Protein AF-G4ZUW9-F1 (afdb_monomer_lite)

Structure (mmCIF, N/CA/C/O backbone):
data_AF-G4ZUW9-F1
#
_entry.id   AF-G4ZUW9-F1
#
loop_
_atom_site.group_PDB
_atom_site.id
_atom_site.type_symbol
_atom_site.label_atom_id
_atom_site.label_alt_id
_atom_site.label_comp_id
_atom_site.label_asym_id
_atom_site.label_entity_id
_atom_site.label_seq_id
_atom_site.pdbx_PDB_ins_code
_atom_site.Cartn_x
_atom_site.Cartn_y
_atom_site.Cartn_z
_atom_site.occupancy
_atom_site.B_iso_or_equiv
_atom_site.auth_seq_id
_atom_site.auth_comp_id
_atom_site.auth_asym_id
_atom_site.auth_atom_id
_atom_site.pdbx_PDB_model_num
ATOM 1 N N . MET A 1 1 ? 32.788 20.253 -26.895 1.00 39.38 1 MET A N 1
ATOM 2 C CA . MET A 1 1 ? 33.988 20.399 -26.046 1.00 39.38 1 MET A CA 1
ATOM 3 C C . MET A 1 1 ? 33.679 19.757 -24.709 1.00 39.38 1 MET A C 1
ATOM 5 O O . MET A 1 1 ? 32.793 20.224 -24.010 1.00 39.38 1 MET A O 1
ATOM 9 N N . CYS A 1 2 ? 34.316 18.620 -24.445 1.00 47.53 2 CYS A N 1
ATOM 10 C CA . CYS A 1 2 ? 34.124 17.813 -23.245 1.00 47.53 2 CYS A CA 1
ATOM 11 C C . CYS A 1 2 ? 34.979 18.380 -22.109 1.00 47.53 2 CYS A C 1
ATOM 13 O O . CYS A 1 2 ? 36.167 18.609 -22.316 1.00 47.53 2 CYS A O 1
ATOM 15 N N . MET A 1 3 ? 34.394 18.573 -20.928 1.00 46.44 3 MET A N 1
ATOM 16 C CA . MET A 1 3 ? 35.130 18.875 -19.697 1.00 46.44 3 MET A CA 1
ATOM 17 C C . MET A 1 3 ? 34.604 17.976 -18.570 1.00 46.44 3 MET A C 1
ATOM 19 O O . MET A 1 3 ? 33.670 18.308 -17.852 1.00 46.44 3 MET A O 1
ATOM 23 N N . SER A 1 4 ? 35.198 16.784 -18.544 1.00 50.28 4 SER A N 1
ATOM 24 C CA . SER A 1 4 ? 35.711 16.042 -17.386 1.00 50.28 4 SER A CA 1
ATOM 25 C C . SER A 1 4 ? 34.846 15.882 -16.129 1.00 50.28 4 SER A C 1
ATOM 27 O O . SER A 1 4 ? 34.810 16.736 -15.249 1.00 50.28 4 SER A O 1
ATOM 29 N N . PHE A 1 5 ? 34.292 14.676 -15.991 1.00 48.78 5 PHE A N 1
ATOM 30 C CA . PHE A 1 5 ? 33.896 14.068 -14.722 1.00 48.78 5 PHE A CA 1
ATOM 31 C C . PHE A 1 5 ? 35.151 13.616 -13.957 1.00 48.78 5 PHE A C 1
ATOM 33 O O . PHE A 1 5 ? 35.942 12.838 -14.488 1.00 48.78 5 PHE A O 1
ATOM 40 N N . ALA A 1 6 ? 35.325 14.061 -12.712 1.00 62.06 6 ALA A N 1
ATOM 41 C CA . ALA A 1 6 ? 36.330 13.524 -11.796 1.00 62.06 6 ALA A CA 1
ATOM 42 C C . ALA A 1 6 ? 35.626 12.689 -10.715 1.00 62.06 6 ALA A C 1
ATOM 44 O O . ALA A 1 6 ? 34.993 13.218 -9.805 1.00 62.06 6 ALA A O 1
ATOM 45 N N . LEU A 1 7 ? 35.710 11.370 -10.868 1.00 52.56 7 LEU A N 1
ATOM 46 C CA . LEU A 1 7 ? 35.238 10.354 -9.931 1.00 52.56 7 LEU A CA 1
ATOM 47 C C . LEU A 1 7 ? 36.323 10.151 -8.858 1.00 52.56 7 LEU A C 1
ATOM 49 O O . LEU A 1 7 ? 37.419 9.701 -9.181 1.00 52.56 7 LEU A O 1
ATOM 53 N N . LEU A 1 8 ? 36.037 10.483 -7.596 1.00 49.25 8 LEU A N 1
ATOM 54 C CA . LEU A 1 8 ? 36.900 10.164 -6.454 1.00 49.25 8 LEU A CA 1
ATOM 55 C C . LEU A 1 8 ? 36.263 9.005 -5.675 1.00 49.25 8 LEU A C 1
ATOM 57 O O . LEU A 1 8 ? 35.249 9.188 -5.005 1.00 49.25 8 LEU A O 1
ATOM 61 N N . VAL A 1 9 ? 36.842 7.810 -5.785 1.00 53.28 9 VAL A N 1
ATOM 62 C CA . VAL A 1 9 ? 36.437 6.619 -5.023 1.00 53.28 9 VAL A CA 1
ATOM 63 C C . VAL A 1 9 ? 37.357 6.472 -3.813 1.00 53.28 9 VAL A C 1
ATOM 65 O O . VAL A 1 9 ? 38.579 6.460 -3.952 1.00 53.28 9 VAL A O 1
ATOM 68 N N . ALA A 1 10 ? 36.757 6.378 -2.626 1.00 48.88 10 ALA A N 1
ATOM 69 C CA . ALA A 1 10 ? 37.426 6.164 -1.348 1.00 48.88 10 ALA A CA 1
ATOM 70 C C . ALA A 1 10 ? 37.519 4.667 -1.008 1.00 48.88 10 ALA A C 1
ATOM 72 O O . ALA A 1 10 ? 36.585 3.914 -1.277 1.00 48.88 10 ALA A O 1
ATOM 73 N N . ALA A 1 11 ? 38.595 4.252 -0.338 1.00 49.38 11 ALA A N 1
ATOM 74 C CA . ALA A 1 11 ? 38.643 2.973 0.367 1.00 49.38 11 ALA A CA 1
ATOM 75 C C . ALA A 1 11 ? 39.456 3.122 1.661 1.00 49.38 11 ALA A C 1
ATOM 77 O O . ALA A 1 11 ? 40.680 3.220 1.636 1.00 49.38 11 ALA A O 1
ATOM 78 N N . ALA A 1 12 ? 38.756 3.149 2.794 1.00 52.34 12 ALA A N 1
ATOM 79 C CA . ALA A 1 12 ? 39.328 2.988 4.123 1.00 52.34 12 ALA A CA 1
ATOM 80 C C . ALA A 1 12 ? 38.678 1.754 4.753 1.00 52.34 12 ALA A C 1
ATOM 82 O O . ALA A 1 12 ? 37.478 1.752 5.017 1.00 52.34 12 ALA A O 1
ATOM 83 N N . THR A 1 13 ? 39.455 0.698 4.977 1.00 59.34 13 THR A N 1
ATOM 84 C CA . THR A 1 13 ? 39.013 -0.490 5.718 1.00 59.34 13 THR A CA 1
ATOM 85 C C . THR A 1 13 ? 39.842 -0.615 6.986 1.00 59.34 13 THR A C 1
ATOM 87 O O . THR A 1 13 ? 41.047 -0.852 6.934 1.00 59.34 13 THR A O 1
ATOM 90 N N . ILE A 1 14 ? 39.175 -0.419 8.122 1.00 62.81 14 ILE A N 1
ATOM 91 C CA . ILE A 1 14 ? 39.707 -0.595 9.473 1.00 62.81 14 ILE A CA 1
ATOM 92 C C . ILE A 1 14 ? 39.550 -2.075 9.857 1.00 62.81 14 ILE A C 1
ATOM 94 O O . ILE A 1 14 ? 38.479 -2.654 9.684 1.00 62.81 14 ILE A O 1
ATOM 98 N N . LEU A 1 15 ? 40.627 -2.677 10.366 1.00 49.47 15 LEU A N 1
ATOM 99 C CA . LEU A 1 15 ? 40.660 -4.019 10.956 1.00 49.47 15 LEU A CA 1
ATOM 100 C C . LEU A 1 15 ? 39.857 -4.049 12.263 1.00 49.47 15 LEU A C 1
ATOM 102 O O . LEU A 1 15 ? 40.126 -3.245 13.156 1.00 49.47 15 LEU A O 1
ATOM 106 N N . LEU A 1 16 ? 38.954 -5.021 12.418 1.00 46.44 16 LEU A N 1
ATOM 107 C CA . LEU A 1 16 ? 38.382 -5.364 13.719 1.00 46.44 16 LEU A CA 1
ATOM 108 C C . LEU A 1 16 ? 38.524 -6.864 13.985 1.00 46.44 16 LEU A C 1
ATOM 110 O O . LEU A 1 16 ? 37.982 -7.708 13.274 1.00 46.44 16 LEU A O 1
ATOM 114 N N . THR A 1 17 ? 39.307 -7.167 15.014 1.00 51.28 17 THR A N 1
ATOM 115 C CA . THR A 1 17 ? 39.536 -8.492 15.577 1.00 51.28 17 THR A CA 1
ATOM 116 C C . THR A 1 17 ? 38.333 -8.902 16.423 1.00 51.28 17 THR A C 1
ATOM 118 O O . THR A 1 17 ? 37.849 -8.129 17.247 1.00 51.28 17 THR A O 1
ATOM 121 N N . THR A 1 18 ? 37.858 -10.137 16.263 1.00 51.25 18 THR A N 1
ATOM 122 C CA . THR A 1 18 ? 36.950 -10.762 17.231 1.00 51.25 18 THR A CA 1
ATOM 123 C C . THR A 1 18 ? 37.490 -12.139 17.596 1.00 51.25 18 THR A C 1
ATOM 125 O O . THR A 1 18 ? 37.392 -13.100 16.844 1.00 51.25 18 THR A O 1
ATOM 128 N N . ASN A 1 19 ? 38.101 -12.215 18.778 1.00 55.62 19 ASN A N 1
ATOM 129 C CA . ASN A 1 19 ? 38.263 -13.462 19.511 1.00 55.62 19 ASN A CA 1
ATOM 130 C C . ASN A 1 19 ? 37.086 -13.543 20.483 1.00 55.62 19 ASN A C 1
ATOM 132 O O . ASN A 1 19 ? 37.071 -12.735 21.408 1.00 55.62 19 ASN A O 1
ATOM 136 N N . HIS A 1 20 ? 36.155 -14.493 20.336 1.00 40.53 20 HIS A N 1
ATOM 137 C CA . HIS A 1 20 ? 35.520 -15.119 21.502 1.00 40.53 20 HIS A CA 1
ATOM 138 C C . HIS A 1 20 ? 34.656 -16.347 21.166 1.00 40.53 20 HIS A C 1
ATOM 140 O O . HIS A 1 20 ? 33.949 -16.365 20.166 1.00 40.53 20 HIS A O 1
ATOM 146 N N . ALA A 1 21 ? 34.650 -17.271 22.131 1.00 42.97 21 ALA A N 1
ATOM 147 C CA . ALA A 1 21 ? 33.598 -18.2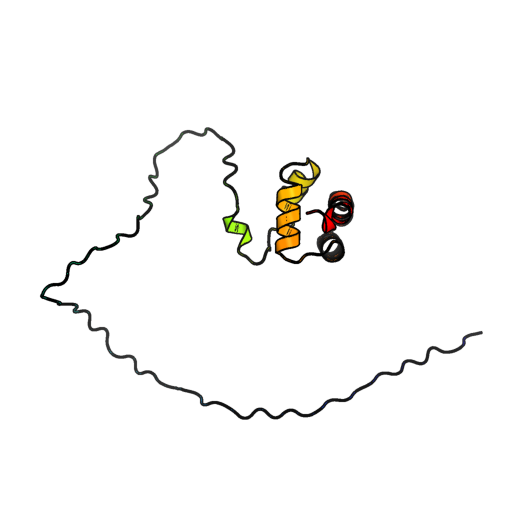27 22.473 1.00 42.97 21 ALA A CA 1
ATOM 148 C C . ALA A 1 21 ? 33.602 -19.618 21.799 1.00 42.97 21 ALA A C 1
ATOM 150 O O . ALA A 1 21 ? 32.899 -19.898 20.836 1.00 42.97 21 ALA A O 1
ATOM 151 N N . THR A 1 22 ? 34.396 -20.501 22.414 1.00 44.22 22 THR A N 1
ATOM 152 C CA . THR A 1 22 ? 33.968 -21.798 22.974 1.00 44.22 22 THR A CA 1
ATOM 153 C C . THR A 1 22 ? 32.918 -22.592 22.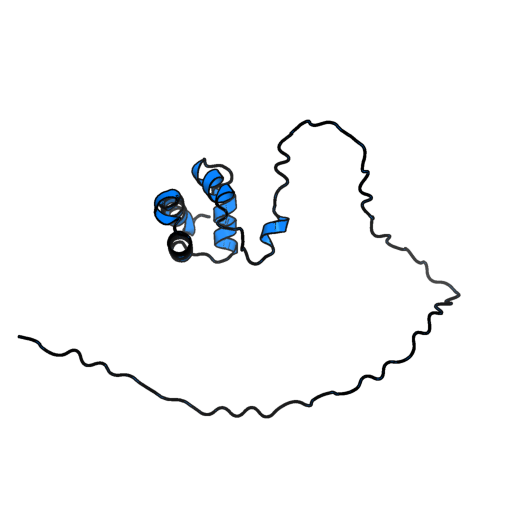187 1.00 44.22 22 THR A C 1
ATOM 155 O O . THR A 1 22 ? 31.714 -22.453 22.386 1.00 44.22 22 THR A O 1
ATOM 158 N N . GLY A 1 23 ? 33.397 -23.531 21.368 1.00 39.75 23 GLY A N 1
ATOM 159 C CA . GLY A 1 23 ? 32.587 -24.650 20.900 1.00 39.75 23 GLY A CA 1
ATOM 160 C C . GLY A 1 23 ? 32.248 -25.575 22.069 1.00 39.75 23 GLY A C 1
ATOM 161 O O . GLY A 1 23 ? 33.106 -26.307 22.558 1.00 39.75 23 GLY A O 1
ATOM 162 N N . VAL A 1 24 ? 30.998 -25.530 22.525 1.00 48.53 24 VAL A N 1
ATOM 163 C CA . VAL A 1 24 ? 30.417 -26.552 23.400 1.00 48.53 24 VAL A CA 1
ATOM 164 C C . VAL A 1 24 ? 30.058 -27.733 22.507 1.00 48.53 24 VAL A C 1
ATOM 166 O O . VAL A 1 24 ? 29.158 -27.642 21.675 1.00 48.53 24 VAL A O 1
ATOM 169 N N . SER A 1 25 ? 30.800 -28.826 22.643 1.00 42.72 25 SER A N 1
ATOM 170 C CA . SER A 1 25 ? 30.478 -30.107 22.024 1.00 42.72 25 SER A CA 1
ATOM 171 C C . SER A 1 25 ? 30.163 -31.123 23.117 1.00 42.72 25 SER A C 1
ATOM 173 O O . SER A 1 25 ? 30.803 -31.114 24.166 1.00 42.72 25 SER A O 1
ATOM 175 N N . ALA A 1 26 ? 29.197 -31.991 22.811 1.00 44.62 26 ALA A N 1
ATOM 176 C CA . ALA A 1 26 ? 28.700 -33.127 23.586 1.00 44.62 26 ALA A CA 1
ATOM 177 C C . ALA A 1 26 ? 27.806 -32.803 24.801 1.00 44.62 26 ALA A C 1
ATOM 179 O O . ALA A 1 26 ? 28.257 -32.739 25.940 1.00 44.62 26 ALA A O 1
ATOM 180 N N . LEU A 1 27 ? 26.492 -32.731 24.560 1.00 44.56 27 LEU A N 1
ATOM 181 C CA . LEU A 1 27 ? 25.540 -33.297 25.515 1.00 44.56 27 LEU A CA 1
ATOM 182 C C . LEU A 1 27 ? 25.313 -34.755 25.117 1.00 44.56 27 LEU A C 1
ATOM 184 O O . LEU A 1 27 ? 24.776 -35.048 24.047 1.00 44.56 27 LEU A O 1
ATOM 188 N N . GLU A 1 28 ? 25.793 -35.650 25.977 1.00 42.91 28 GLU A N 1
ATOM 189 C CA . GLU A 1 28 ? 25.460 -37.068 25.986 1.00 42.91 28 GLU A CA 1
ATOM 190 C C . GLU A 1 28 ? 23.946 -37.267 25.872 1.00 42.91 28 GLU A C 1
ATOM 192 O O . GLU A 1 28 ? 23.154 -36.720 26.642 1.00 42.91 28 GLU A O 1
ATOM 197 N N . SER A 1 29 ? 23.558 -38.108 24.917 1.00 48.06 29 SER A N 1
ATOM 198 C CA . SER A 1 29 ? 22.225 -38.685 24.840 1.00 48.06 29 SER A CA 1
ATOM 199 C C . SER A 1 29 ? 22.017 -39.583 26.061 1.00 48.06 29 SER A C 1
ATOM 201 O O . SER A 1 29 ? 22.469 -40.727 26.098 1.00 48.06 29 SER A O 1
ATOM 203 N N . THR A 1 30 ? 21.358 -39.059 27.094 1.00 43.91 30 THR A N 1
ATOM 204 C CA . THR A 1 30 ? 20.888 -39.875 28.212 1.00 43.91 30 THR A CA 1
ATOM 205 C C . THR A 1 30 ? 19.511 -40.426 27.875 1.00 43.91 30 THR A C 1
ATOM 207 O O . THR A 1 30 ? 18.508 -39.725 27.827 1.00 43.91 30 THR A O 1
ATOM 210 N N . ASN A 1 31 ? 19.541 -41.718 27.556 1.00 42.53 31 ASN A N 1
ATOM 211 C CA . ASN A 1 31 ? 18.521 -42.730 27.786 1.00 42.53 31 ASN A CA 1
ATOM 212 C C . ASN A 1 31 ? 17.083 -42.244 28.039 1.00 42.53 31 ASN A C 1
ATOM 214 O O . ASN A 1 31 ? 16.722 -41.717 29.089 1.00 42.53 31 ASN A O 1
ATOM 218 N N . LEU A 1 32 ? 16.244 -42.604 27.075 1.00 49.44 32 LEU A N 1
ATOM 219 C CA . LEU A 1 32 ? 14.800 -42.726 27.148 1.00 49.44 32 LEU A CA 1
ATOM 220 C C . LEU A 1 32 ? 14.396 -43.584 28.365 1.00 49.44 32 LEU A C 1
ATOM 222 O O . LEU A 1 32 ? 14.352 -44.807 28.288 1.00 49.44 32 LEU A O 1
ATOM 226 N N . ALA A 1 33 ? 14.083 -42.943 29.491 1.00 41.34 33 ALA A N 1
ATOM 227 C CA . ALA A 1 33 ? 13.453 -43.578 30.647 1.00 41.34 33 ALA A CA 1
ATOM 228 C C . ALA A 1 33 ? 12.124 -42.879 30.944 1.00 41.34 33 ALA A C 1
ATOM 230 O O . ALA A 1 33 ? 11.998 -41.982 31.775 1.00 41.34 33 ALA A O 1
ATOM 231 N N . ARG A 1 34 ? 11.106 -43.316 30.206 1.00 50.41 34 ARG A N 1
ATOM 232 C CA . ARG A 1 34 ? 9.699 -43.104 30.522 1.00 50.41 34 ARG A CA 1
ATOM 233 C C . ARG A 1 34 ? 9.389 -43.813 31.841 1.00 50.41 34 ARG A C 1
ATOM 235 O O . ARG A 1 34 ? 9.230 -45.025 31.843 1.00 50.41 34 ARG A O 1
ATOM 242 N N . SER A 1 35 ? 9.265 -43.069 32.935 1.00 44.25 35 SER A N 1
ATOM 243 C CA . SER A 1 35 ? 8.427 -43.467 34.073 1.00 44.25 35 SER A CA 1
ATOM 244 C C . SER A 1 35 ? 8.156 -42.262 34.972 1.00 44.25 35 SER A C 1
ATOM 246 O O . SER A 1 35 ? 8.885 -41.998 35.925 1.00 44.25 35 SER A O 1
ATOM 248 N N . LEU A 1 36 ? 7.096 -41.517 34.655 1.00 40.53 36 LEU A N 1
ATOM 249 C CA . LEU A 1 36 ? 6.517 -40.535 35.563 1.00 40.53 36 LEU A CA 1
ATOM 250 C C . LEU A 1 36 ? 5.582 -41.288 36.521 1.00 40.53 36 LEU A C 1
ATOM 252 O O . LEU A 1 36 ? 4.427 -41.544 36.191 1.00 40.53 36 LEU A O 1
ATOM 256 N N . GLN A 1 37 ? 6.091 -41.672 37.688 1.00 47.31 37 GLN A N 1
ATOM 257 C CA . GLN A 1 37 ? 5.261 -42.046 38.829 1.00 47.31 37 GLN A CA 1
ATOM 258 C C . GLN A 1 37 ? 5.430 -40.945 39.876 1.00 47.31 37 GLN A C 1
ATOM 260 O O . GLN A 1 37 ? 6.459 -40.867 40.539 1.00 47.31 37 GLN A O 1
ATOM 265 N N . VAL A 1 38 ? 4.439 -40.058 39.972 1.00 44.91 38 VAL A N 1
ATOM 266 C CA . VAL A 1 38 ? 4.354 -39.041 41.025 1.00 44.91 38 VAL A CA 1
ATOM 267 C C . VAL A 1 38 ? 3.088 -39.327 41.813 1.00 44.91 38 VAL A C 1
ATOM 269 O O . VAL A 1 38 ? 1.979 -39.188 41.300 1.00 44.91 38 VAL A O 1
ATOM 272 N N . ASN A 1 39 ? 3.285 -39.783 43.045 1.00 44.78 39 ASN A N 1
ATOM 273 C CA . ASN A 1 39 ? 2.258 -39.839 44.070 1.00 44.78 39 ASN A CA 1
ATOM 274 C C . ASN A 1 39 ? 2.314 -38.543 44.904 1.00 44.78 39 ASN A C 1
ATOM 276 O O . ASN A 1 39 ? 3.391 -37.989 45.103 1.00 44.78 39 ASN A O 1
ATOM 280 N N . GLU A 1 40 ? 1.145 -38.148 45.410 1.00 44.81 40 GLU A N 1
ATOM 281 C CA . GLU A 1 40 ? 0.868 -37.144 46.454 1.00 44.81 40 GLU A CA 1
ATOM 282 C C . GLU A 1 40 ? 0.897 -35.626 46.145 1.00 44.81 40 GLU A C 1
ATOM 284 O O . GLU A 1 40 ? 1.913 -34.943 46.176 1.00 44.81 40 GLU A O 1
ATOM 289 N N . HIS A 1 41 ? -0.336 -35.118 46.005 1.00 49.66 41 HIS A N 1
ATOM 290 C CA . HIS A 1 41 ? -0.919 -33.950 46.684 1.00 49.66 41 HIS A CA 1
ATOM 291 C C . HIS A 1 41 ? -0.334 -32.548 46.442 1.00 49.66 41 HIS A C 1
ATOM 293 O O . HIS A 1 41 ? 0.372 -32.023 47.290 1.00 49.66 41 HIS A O 1
ATOM 299 N N . VAL A 1 42 ? -0.804 -31.881 45.380 1.00 47.56 42 VAL A N 1
ATOM 300 C CA . VAL A 1 42 ? -1.238 -30.464 45.356 1.00 47.56 42 VAL A CA 1
ATOM 301 C C . VAL A 1 42 ? -2.249 -30.351 44.206 1.00 47.56 42 VAL A C 1
ATOM 303 O O . VAL A 1 42 ? -2.019 -30.929 43.146 1.00 47.56 42 VAL A O 1
ATOM 306 N N . GLY A 1 43 ? -3.386 -29.677 44.420 1.00 58.16 43 GLY A N 1
ATOM 307 C CA . GLY A 1 43 ? -4.491 -29.576 43.457 1.00 58.16 43 GLY A CA 1
ATOM 308 C C . GLY A 1 43 ? -4.027 -29.266 42.031 1.00 58.16 43 GLY A C 1
ATOM 309 O O . GLY A 1 43 ? -3.538 -28.173 41.750 1.00 58.16 43 GLY A O 1
ATOM 310 N N . ASN A 1 44 ? -4.178 -30.242 41.133 1.00 57.00 44 ASN A N 1
ATOM 311 C CA . ASN A 1 44 ? -3.854 -30.091 39.724 1.00 57.00 44 ASN A CA 1
ATOM 312 C C . ASN A 1 44 ? -5.086 -29.558 38.983 1.00 57.00 44 ASN A C 1
ATOM 314 O O . ASN A 1 44 ? -5.846 -30.295 38.364 1.00 57.00 44 ASN A O 1
ATOM 318 N N . GLU A 1 45 ? -5.295 -28.246 39.004 1.00 62.91 45 GLU A N 1
ATOM 319 C CA . GLU A 1 45 ? -6.167 -27.640 37.997 1.00 62.91 45 GLU A CA 1
ATOM 320 C C . GLU A 1 45 ? -5.502 -27.814 36.624 1.00 62.91 45 GLU A C 1
ATOM 322 O O . GLU A 1 45 ? -4.709 -26.992 36.163 1.00 62.91 45 GLU A O 1
ATOM 327 N N . THR A 1 46 ? -5.772 -28.942 35.970 1.00 65.75 46 THR A N 1
ATOM 328 C CA . THR A 1 46 ? -5.288 -29.216 34.624 1.00 65.75 46 THR A CA 1
ATOM 329 C C . THR A 1 46 ? -6.074 -28.339 33.662 1.00 65.75 46 THR A C 1
ATOM 331 O O . THR A 1 46 ? -7.213 -28.644 33.304 1.00 65.75 46 THR A O 1
ATOM 334 N N . ARG A 1 47 ? -5.467 -27.230 33.230 1.00 67.50 47 ARG A N 1
ATOM 335 C CA . ARG A 1 47 ? -5.943 -26.471 32.071 1.00 67.50 47 ARG A CA 1
ATOM 336 C C . ARG A 1 47 ? -5.796 -27.352 30.835 1.00 67.50 47 ARG A C 1
ATOM 338 O O . ARG A 1 47 ? -4.710 -27.475 30.279 1.00 67.50 47 ARG A O 1
ATOM 345 N N . SER A 1 48 ? -6.890 -27.989 30.438 1.00 72.19 48 SER A N 1
ATOM 346 C CA . SER A 1 48 ? -6.945 -28.737 29.185 1.00 72.19 48 SER A CA 1
ATOM 347 C C . SER A 1 48 ? -6.970 -27.742 28.029 1.00 72.19 48 SER A C 1
ATOM 349 O O . SER A 1 48 ? -7.816 -26.846 27.995 1.00 72.19 48 SER A O 1
ATOM 351 N N . LEU A 1 49 ? -6.025 -27.870 27.098 1.00 74.38 49 LEU A N 1
ATOM 352 C CA . LEU A 1 49 ? -6.098 -27.161 25.824 1.00 74.38 49 LEU A CA 1
ATOM 353 C C . LEU A 1 49 ? -7.305 -27.712 25.059 1.00 74.38 49 LEU A C 1
ATOM 355 O O . LEU A 1 49 ? -7.456 -28.926 24.936 1.00 74.38 49 LEU A O 1
ATOM 359 N N . ARG A 1 50 ? -8.190 -26.826 24.589 1.00 75.00 50 ARG A N 1
ATOM 360 C CA . ARG A 1 50 ? -9.339 -27.219 23.769 1.00 75.00 50 ARG A CA 1
ATOM 361 C C . ARG A 1 50 ? -8.803 -27.705 22.422 1.00 75.00 50 ARG A C 1
ATOM 363 O O . ARG A 1 50 ? -8.227 -26.918 21.677 1.00 75.00 50 ARG A O 1
ATOM 370 N N . ILE A 1 51 ? -8.952 -28.996 22.151 1.00 70.75 51 ILE A N 1
ATOM 371 C CA . ILE A 1 51 ? -8.632 -29.597 20.856 1.00 70.75 51 ILE A CA 1
ATOM 372 C C . ILE A 1 51 ? -9.834 -29.331 19.947 1.00 70.75 51 ILE A C 1
ATOM 374 O O . ILE A 1 51 ? -10.969 -29.567 20.355 1.00 70.75 51 ILE A O 1
ATOM 378 N N . HIS A 1 52 ? -9.591 -28.775 18.763 1.00 67.31 52 HIS A N 1
ATOM 379 C CA . HIS A 1 52 ? -10.617 -28.614 17.738 1.00 67.31 52 HIS A CA 1
ATOM 380 C C . HIS A 1 52 ? -10.649 -29.905 16.918 1.00 67.31 52 HIS A C 1
ATOM 382 O O . HIS A 1 52 ? -9.738 -30.160 16.132 1.00 67.31 52 HIS A O 1
ATOM 388 N N . GLU A 1 53 ? -11.647 -30.750 17.156 1.00 57.09 53 GLU A N 1
ATOM 389 C CA . GLU A 1 53 ? -11.929 -31.890 16.289 1.00 57.09 53 GLU A CA 1
ATOM 390 C C . GLU A 1 53 ? -12.596 -31.344 15.023 1.00 57.09 53 GLU A C 1
ATOM 392 O O . GLU A 1 53 ? -13.568 -30.594 15.099 1.00 57.09 53 GLU A O 1
ATOM 397 N N . LEU A 1 54 ? -11.997 -31.606 13.861 1.00 60.59 54 LEU A N 1
ATOM 398 C CA . LEU A 1 54 ? -12.631 -31.312 12.581 1.00 60.59 54 LEU A CA 1
ATOM 399 C C . LEU A 1 54 ? -13.683 -32.397 12.359 1.00 60.59 54 LEU A C 1
ATOM 401 O O . LEU A 1 54 ? -13.352 -33.500 11.920 1.00 60.59 54 LEU A O 1
ATOM 405 N N . GLU A 1 55 ? -14.929 -32.090 12.711 1.00 55.56 55 GLU A N 1
ATOM 406 C CA . GLU A 1 55 ? -16.085 -32.850 12.251 1.00 55.56 55 GLU A CA 1
ATOM 407 C C . GLU A 1 55 ? -16.118 -32.735 10.723 1.00 55.56 55 GLU A C 1
ATOM 409 O O . GLU A 1 55 ? -16.474 -31.704 10.156 1.00 55.56 55 GLU A O 1
ATOM 414 N N . ASN A 1 56 ? -15.649 -33.788 10.051 1.00 57.16 56 ASN A N 1
ATOM 415 C CA . ASN A 1 56 ? -15.979 -34.023 8.654 1.00 57.16 56 ASN A CA 1
ATOM 416 C C . ASN A 1 56 ? -17.418 -34.545 8.645 1.00 57.16 56 ASN A C 1
ATOM 418 O O . ASN A 1 56 ? -17.630 -35.758 8.655 1.00 57.16 56 ASN A O 1
ATOM 422 N N . GLU A 1 57 ? -18.385 -33.635 8.704 1.00 52.19 57 GLU A N 1
ATOM 423 C CA . GLU A 1 57 ? -19.764 -33.936 8.339 1.00 52.19 57 GLU A CA 1
ATOM 424 C C . GLU A 1 57 ? -20.084 -33.271 7.001 1.00 52.19 57 GLU A C 1
ATOM 426 O O . GLU A 1 57 ? -19.758 -32.112 6.748 1.00 52.19 57 GLU A O 1
ATOM 431 N N . ASP A 1 58 ? -20.636 -34.117 6.140 1.00 53.94 58 ASP A N 1
ATOM 432 C CA . ASP A 1 58 ? -20.934 -33.953 4.727 1.00 53.94 58 ASP A CA 1
ATOM 433 C C . ASP A 1 58 ? -21.751 -32.704 4.369 1.00 53.94 58 ASP A C 1
ATOM 435 O O . ASP A 1 58 ? -22.696 -32.327 5.058 1.00 53.94 58 ASP A O 1
ATOM 439 N N . GLU A 1 59 ? -21.414 -32.188 3.184 1.00 55.62 59 GLU A N 1
ATOM 440 C CA . GLU A 1 59 ? -22.326 -31.675 2.155 1.00 55.62 59 GLU A CA 1
ATOM 441 C C . GLU A 1 59 ? -23.445 -30.715 2.600 1.00 55.62 59 GLU A C 1
ATOM 443 O O . GLU A 1 59 ? -24.605 -31.090 2.769 1.00 55.62 59 GLU A O 1
ATOM 448 N N . ASN A 1 60 ? -23.131 -29.418 2.583 1.00 42.62 60 ASN A N 1
ATOM 449 C CA . ASN A 1 60 ? -24.025 -28.445 1.958 1.00 42.62 60 ASN A CA 1
ATOM 450 C C . ASN A 1 60 ? -23.174 -27.322 1.346 1.00 42.62 60 ASN A C 1
ATOM 452 O O . ASN A 1 60 ? -22.664 -26.462 2.063 1.00 42.62 60 ASN A O 1
ATOM 456 N N . ASP A 1 61 ? -22.995 -27.376 0.022 1.00 52.38 61 ASP A N 1
ATOM 457 C CA . ASP A 1 61 ? -22.448 -26.293 -0.802 1.00 52.38 61 ASP A CA 1
ATOM 458 C C . ASP A 1 61 ? -23.417 -25.101 -0.767 1.00 52.38 61 ASP A C 1
ATOM 460 O O . ASP A 1 61 ? -24.179 -24.835 -1.696 1.0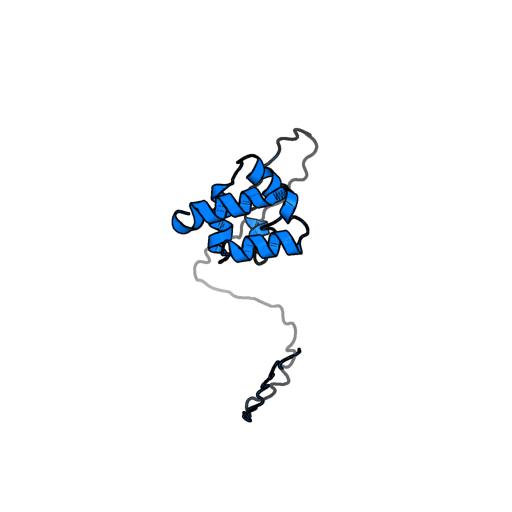0 52.38 61 ASP A O 1
ATOM 464 N N . GLU A 1 62 ? -23.396 -24.366 0.335 1.00 46.28 62 GLU A N 1
ATOM 465 C CA . GLU A 1 62 ? -23.719 -22.953 0.323 1.00 46.28 62 GLU A CA 1
ATOM 466 C C . GLU A 1 62 ? -22.375 -22.238 0.358 1.00 46.28 62 GLU A C 1
ATOM 468 O O . GLU A 1 62 ? -21.748 -22.104 1.408 1.00 46.28 62 GLU A O 1
ATOM 473 N N . GLU A 1 63 ? -21.905 -21.834 -0.826 1.00 51.09 63 GLU A N 1
ATOM 474 C CA . GLU A 1 63 ? -20.816 -20.876 -1.006 1.00 51.09 63 GLU A CA 1
ATOM 475 C C . GLU A 1 63 ? -21.234 -19.519 -0.402 1.00 51.09 63 GLU A C 1
ATOM 477 O O . GLU A 1 63 ? -21.388 -18.513 -1.093 1.00 51.09 63 GLU A O 1
ATOM 482 N N . GLU A 1 64 ? -21.450 -19.462 0.913 1.00 44.09 64 GLU A N 1
ATOM 483 C CA . GLU A 1 64 ? -21.191 -18.238 1.640 1.00 44.09 64 GLU A CA 1
ATOM 484 C C . GLU A 1 64 ? -19.688 -18.033 1.529 1.00 44.09 64 GLU A C 1
ATOM 486 O O . GLU A 1 64 ? -18.895 -18.790 2.093 1.00 44.09 64 GLU A O 1
ATOM 491 N N . GLU A 1 65 ? -19.300 -17.033 0.739 1.00 49.25 65 GLU A N 1
ATOM 492 C CA . GLU A 1 65 ? -17.972 -16.443 0.757 1.00 49.25 65 GLU A CA 1
ATOM 493 C C . GLU A 1 65 ? -17.661 -16.050 2.204 1.00 49.25 65 GLU A C 1
ATOM 495 O O . GLU A 1 65 ? -17.894 -14.926 2.651 1.00 49.25 65 GLU A O 1
ATOM 500 N N . ASN A 1 66 ? -17.158 -17.016 2.968 1.00 41.06 66 ASN A N 1
ATOM 501 C CA . ASN A 1 66 ? -16.543 -16.810 4.250 1.00 41.06 66 ASN A CA 1
ATOM 502 C C . ASN A 1 66 ? -15.310 -15.971 3.930 1.00 41.06 66 ASN A C 1
ATOM 504 O O . ASN A 1 66 ? -14.231 -16.492 3.640 1.00 41.06 66 ASN A O 1
ATOM 508 N N . GLU A 1 67 ? -15.490 -14.647 3.939 1.00 55.50 67 GLU A N 1
ATOM 509 C CA . GLU A 1 67 ? -14.442 -13.657 4.132 1.00 55.50 67 GLU A CA 1
ATOM 510 C C . GLU A 1 67 ? -13.846 -13.874 5.530 1.00 55.50 67 GLU A C 1
ATOM 512 O O . GLU A 1 67 ? -13.876 -12.993 6.392 1.00 55.50 67 GLU A O 1
ATOM 517 N N . GLY A 1 68 ? -13.312 -15.074 5.757 1.00 42.16 68 GLY A N 1
ATOM 518 C CA . GLY A 1 68 ? -12.461 -15.416 6.864 1.00 42.16 68 GLY A CA 1
ATOM 519 C C . GLY A 1 68 ? -11.351 -14.395 6.824 1.00 42.16 68 GLY A C 1
ATOM 520 O O . GLY A 1 68 ? -10.554 -14.336 5.885 1.00 42.16 68 GLY A O 1
ATOM 521 N N . ASP A 1 69 ? -11.416 -13.500 7.796 1.00 51.22 69 ASP A N 1
ATOM 522 C CA . ASP A 1 69 ? -10.487 -12.424 8.033 1.00 51.22 69 ASP A CA 1
ATOM 523 C C . ASP A 1 69 ? -9.085 -13.034 8.028 1.00 51.22 69 ASP A C 1
ATOM 525 O O . ASP A 1 69 ? -8.652 -13.661 8.992 1.00 51.22 69 ASP A O 1
ATOM 529 N N . GLY A 1 70 ? -8.409 -12.934 6.880 1.00 46.84 70 GLY A N 1
ATOM 530 C CA . GLY A 1 70 ? -7.073 -13.470 6.638 1.00 46.84 70 GLY A CA 1
ATOM 531 C C . GLY A 1 70 ? -6.006 -12.703 7.417 1.00 46.84 70 GLY A C 1
ATOM 532 O O . GLY A 1 70 ? -4.968 -12.350 6.858 1.00 46.84 70 GLY A O 1
ATOM 533 N N . GLU A 1 71 ? -6.277 -12.394 8.686 1.00 53.12 71 GLU A N 1
ATOM 534 C CA . GLU A 1 71 ? -5.356 -11.779 9.635 1.00 53.12 71 GLU A CA 1
ATOM 535 C C . GLU A 1 71 ? -4.209 -12.744 9.968 1.00 53.12 71 GLU A C 1
ATOM 537 O O . GLU A 1 71 ? -3.107 -12.303 10.298 1.00 53.12 71 GLU A O 1
ATOM 542 N N . GLU A 1 72 ? -4.420 -14.060 9.832 1.00 51.19 72 GLU A N 1
ATOM 543 C CA . GLU A 1 72 ? -3.376 -15.054 10.098 1.00 51.19 72 GLU A CA 1
ATOM 544 C C . GLU A 1 72 ? -2.273 -15.079 9.033 1.00 51.19 72 GLU A C 1
ATOM 546 O O . GLU A 1 72 ? -1.096 -15.175 9.391 1.00 51.19 72 GLU A O 1
ATOM 551 N N . GLU A 1 73 ? -2.601 -14.894 7.748 1.00 50.78 73 GLU A N 1
ATOM 552 C CA . GLU A 1 73 ? -1.596 -14.888 6.673 1.00 50.78 73 GLU A CA 1
ATOM 553 C C . GLU A 1 73 ? -0.687 -13.646 6.681 1.00 50.78 73 GLU A C 1
ATOM 555 O O . GLU A 1 73 ? 0.388 -13.652 6.077 1.00 50.78 73 GLU A O 1
ATOM 560 N N . GLU A 1 74 ? -1.063 -12.562 7.370 1.00 55.56 74 GLU A N 1
ATOM 561 C CA . GLU A 1 74 ? -0.235 -11.345 7.410 1.00 55.56 74 GLU A CA 1
ATOM 562 C C . GLU A 1 74 ? 1.025 -11.519 8.289 1.00 55.56 74 GLU A C 1
ATOM 564 O O . GLU A 1 74 ? 1.979 -10.738 8.190 1.00 55.56 74 GLU A O 1
ATOM 569 N N . ARG A 1 75 ? 1.111 -12.595 9.089 1.00 61.88 75 ARG A N 1
ATOM 570 C CA . ARG A 1 75 ? 2.232 -12.846 10.016 1.00 61.88 75 ARG A CA 1
ATOM 571 C C . ARG A 1 75 ? 3.575 -13.169 9.350 1.00 61.88 75 ARG A C 1
ATOM 573 O O . ARG A 1 75 ? 4.611 -12.992 9.988 1.00 61.88 75 ARG A O 1
ATOM 580 N N . ALA A 1 76 ? 3.614 -13.550 8.073 1.00 57.56 76 ALA A N 1
ATOM 581 C CA . ALA A 1 76 ? 4.867 -13.810 7.355 1.00 57.56 76 ALA A CA 1
ATOM 582 C C . ALA A 1 76 ? 5.512 -12.517 6.811 1.00 57.56 76 ALA A C 1
ATOM 584 O O . ALA A 1 76 ? 5.649 -12.335 5.602 1.00 57.56 76 ALA A O 1
ATOM 585 N N . GLY A 1 77 ? 5.867 -11.571 7.689 1.00 61.88 77 GLY A N 1
ATOM 586 C CA . GLY A 1 77 ? 6.637 -10.372 7.315 1.00 61.88 77 GLY A CA 1
ATOM 587 C C . GLY A 1 77 ? 5.960 -9.462 6.281 1.00 61.88 77 GLY A C 1
ATOM 588 O O . GLY A 1 77 ? 6.638 -8.723 5.567 1.00 61.88 77 GLY A O 1
ATOM 589 N N . GLY A 1 78 ? 4.632 -9.536 6.161 1.00 68.94 78 GLY A N 1
ATOM 590 C CA . GLY A 1 78 ? 3.895 -8.777 5.159 1.00 68.94 78 GLY A CA 1
ATOM 591 C C . GLY A 1 78 ? 4.054 -9.297 3.726 1.00 68.94 78 GLY A C 1
ATOM 592 O O . GLY A 1 78 ? 3.781 -8.554 2.781 1.00 68.94 78 GLY A O 1
ATOM 593 N N . ALA A 1 79 ? 4.471 -10.557 3.541 1.00 71.25 79 ALA A N 1
ATOM 594 C CA . ALA A 1 79 ? 4.637 -11.189 2.227 1.00 71.25 79 ALA A CA 1
ATOM 595 C C . ALA A 1 79 ? 3.402 -11.024 1.328 1.00 71.25 79 ALA A C 1
ATOM 597 O O . ALA A 1 79 ? 3.530 -10.834 0.122 1.00 71.25 79 ALA A O 1
ATOM 598 N N . ASN A 1 80 ? 2.211 -11.006 1.932 1.00 84.19 80 ASN A N 1
ATOM 599 C CA . ASN A 1 80 ? 0.946 -10.882 1.224 1.00 84.19 80 ASN A CA 1
ATOM 600 C C . ASN A 1 80 ? 0.310 -9.478 1.333 1.00 84.19 80 ASN A C 1
ATOM 602 O O . ASN A 1 80 ? -0.908 -9.352 1.242 1.00 84.19 80 ASN A O 1
ATOM 606 N N . LEU A 1 81 ? 1.079 -8.403 1.578 1.00 89.25 81 LEU A N 1
ATOM 607 C CA . LEU A 1 81 ? 0.543 -7.023 1.651 1.00 89.25 81 LEU A CA 1
ATOM 608 C C . LEU A 1 81 ? 0.118 -6.472 0.280 1.00 89.25 81 LEU A C 1
ATOM 610 O O . LEU A 1 81 ? -0.766 -5.619 0.215 1.00 89.25 81 LEU A O 1
ATOM 614 N N . PHE A 1 82 ? 0.746 -6.965 -0.791 1.00 93.25 82 PHE A N 1
ATOM 615 C CA . PHE A 1 82 ? 0.549 -6.536 -2.183 1.00 93.25 82 PHE A CA 1
ATOM 616 C C . PHE A 1 82 ? -0.040 -7.649 -3.060 1.00 93.25 82 PHE A C 1
ATOM 618 O O . PHE A 1 82 ? 0.134 -7.648 -4.280 1.00 93.25 82 PHE A O 1
ATOM 625 N N . ALA A 1 83 ? -0.738 -8.608 -2.441 1.00 94.12 83 ALA A N 1
ATOM 626 C CA . ALA A 1 83 ? -1.514 -9.602 -3.172 1.00 94.12 83 ALA A CA 1
ATOM 627 C C . ALA A 1 83 ? -2.435 -8.907 -4.172 1.00 94.12 83 ALA A C 1
ATOM 629 O O . ALA A 1 83 ? -3.107 -7.933 -3.829 1.00 94.12 83 ALA A O 1
ATOM 630 N N . GLU A 1 84 ? -2.525 -9.435 -5.386 1.00 95.00 84 GLU A N 1
ATOM 631 C CA . GLU A 1 84 ? -3.340 -8.810 -6.422 1.00 95.00 84 GLU A CA 1
ATOM 632 C C . GLU A 1 84 ? -4.818 -8.713 -6.029 1.00 95.00 84 GLU A C 1
ATOM 634 O O . GLU A 1 84 ? -5.437 -7.674 -6.235 1.00 95.00 84 GLU A O 1
ATOM 639 N N . SER A 1 85 ? -5.370 -9.747 -5.389 1.00 94.88 85 SER A N 1
ATOM 640 C CA . SER A 1 85 ? -6.740 -9.732 -4.863 1.00 94.88 85 SER A CA 1
ATOM 641 C C . SER A 1 85 ? -6.961 -8.594 -3.860 1.00 94.88 85 SER A C 1
ATOM 643 O O . SER A 1 85 ? -7.961 -7.881 -3.931 1.00 94.88 85 SER A O 1
ATOM 645 N N . LYS A 1 86 ? -5.993 -8.357 -2.969 1.00 94.38 86 LYS A N 1
ATOM 646 C CA . LYS A 1 86 ? -6.042 -7.274 -1.981 1.00 94.38 86 LYS A CA 1
ATOM 647 C C . LYS A 1 86 ? -5.946 -5.904 -2.649 1.00 94.38 86 LYS A C 1
ATOM 649 O O . LYS A 1 86 ? -6.702 -5.009 -2.283 1.00 94.38 86 LYS A O 1
ATOM 654 N N . LEU A 1 87 ? -5.068 -5.743 -3.640 1.00 96.62 87 LEU A N 1
ATOM 655 C CA . LEU A 1 87 ? -4.950 -4.496 -4.399 1.00 96.62 87 LEU A CA 1
ATOM 656 C C . LEU A 1 87 ? -6.229 -4.202 -5.201 1.00 96.62 87 LEU A C 1
ATOM 658 O O . LEU A 1 87 ? -6.699 -3.068 -5.192 1.00 96.62 87 LEU A O 1
ATOM 662 N N . LY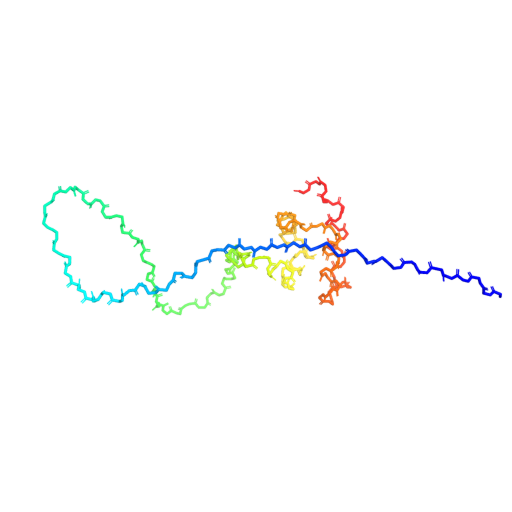S A 1 88 ? -6.857 -5.214 -5.814 1.00 97.50 88 LYS A N 1
ATOM 663 C CA . LYS A 1 88 ? -8.158 -5.076 -6.495 1.00 97.50 88 LYS A CA 1
ATOM 664 C C . LYS A 1 88 ? -9.268 -4.646 -5.538 1.00 97.50 88 LYS A C 1
ATOM 666 O O . LYS A 1 88 ? -10.003 -3.709 -5.841 1.00 97.50 88 LYS A O 1
ATOM 671 N N . GLN A 1 89 ? -9.345 -5.257 -4.355 1.00 96.69 89 GLN A N 1
ATOM 672 C CA . GLN A 1 89 ? -10.274 -4.816 -3.309 1.00 96.69 89 GLN A CA 1
ATOM 673 C C . GLN A 1 89 ? -10.033 -3.348 -2.939 1.00 96.69 89 GLN A C 1
ATOM 675 O O . GLN A 1 89 ? -10.978 -2.563 -2.895 1.00 96.69 89 GLN A O 1
ATOM 680 N N . MET A 1 90 ? -8.774 -2.943 -2.765 1.00 97.25 90 MET A N 1
ATOM 681 C CA . MET A 1 90 ? -8.436 -1.548 -2.472 1.00 97.25 90 MET A CA 1
ATOM 682 C C . MET A 1 90 ? -8.859 -0.594 -3.592 1.00 97.25 90 MET A C 1
ATOM 684 O O . MET A 1 90 ? -9.404 0.463 -3.290 1.00 97.25 90 MET A O 1
ATOM 688 N N . MET A 1 91 ? -8.675 -0.968 -4.862 1.00 97.62 91 MET A N 1
ATOM 689 C CA . MET A 1 91 ? -9.144 -0.174 -6.008 1.00 97.62 91 MET A CA 1
ATOM 690 C C . MET A 1 91 ? -10.670 -0.019 -6.020 1.00 97.62 91 MET A C 1
ATOM 692 O O . MET A 1 91 ? -11.175 1.034 -6.390 1.00 97.62 91 MET A O 1
ATOM 696 N N . SER A 1 92 ? -11.412 -1.023 -5.542 1.00 97.19 92 SER A N 1
ATOM 697 C CA . SER A 1 92 ? -12.868 -0.928 -5.339 1.00 97.19 92 SER A CA 1
ATOM 698 C C . SER A 1 92 ? -13.281 -0.164 -4.067 1.00 97.19 92 SER A C 1
ATOM 700 O O . SER A 1 92 ? -14.465 -0.045 -3.767 1.00 97.19 92 SER A O 1
ATOM 702 N N . GLY A 1 93 ? -12.319 0.341 -3.286 1.00 95.00 93 GLY A N 1
ATOM 703 C CA . GLY A 1 93 ? -12.539 1.016 -2.001 1.00 95.00 93 GLY A CA 1
ATOM 704 C C . GLY A 1 93 ? -12.719 0.069 -0.808 1.00 95.00 93 GLY A C 1
ATOM 705 O O . GLY A 1 93 ? -12.647 0.500 0.348 1.00 95.00 93 GLY A O 1
ATOM 706 N N . VAL A 1 94 ? -12.883 -1.231 -1.055 1.00 96.62 94 VAL A N 1
ATOM 707 C CA . VAL A 1 94 ? -13.051 -2.255 -0.022 1.00 96.62 94 VAL A CA 1
ATOM 708 C C . VAL A 1 94 ? -11.779 -2.373 0.818 1.00 96.62 94 VAL A C 1
ATOM 710 O O . VAL A 1 94 ? -10.679 -2.606 0.314 1.00 96.62 94 VAL A O 1
ATOM 713 N N . LYS A 1 95 ? -11.930 -2.206 2.140 1.00 94.31 95 LYS A N 1
ATOM 714 C CA . LYS A 1 95 ? -10.848 -2.294 3.143 1.00 94.31 95 LYS A CA 1
ATOM 715 C C . LYS A 1 95 ? -9.652 -1.356 2.861 1.00 94.31 95 LYS A C 1
ATOM 717 O O . LYS A 1 95 ? -8.595 -1.534 3.467 1.00 94.31 95 LYS A O 1
ATOM 722 N N . LEU A 1 96 ? -9.816 -0.324 2.021 1.00 96.19 96 LEU A N 1
ATOM 723 C CA . LEU A 1 96 ? -8.748 0.579 1.563 1.00 96.19 96 LEU A CA 1
ATOM 724 C C . LEU A 1 96 ? -7.940 1.177 2.724 1.00 96.19 96 LEU A C 1
ATOM 726 O O . LEU A 1 96 ? -6.737 0.946 2.844 1.00 96.19 96 LEU A O 1
ATOM 730 N N . PHE A 1 97 ? -8.610 1.889 3.633 1.00 96.56 97 PHE A N 1
ATOM 731 C CA . PHE A 1 97 ? -7.934 2.519 4.767 1.00 96.56 97 PHE A CA 1
ATOM 732 C C . PHE A 1 97 ? -7.454 1.511 5.824 1.00 96.56 97 PHE A C 1
ATOM 734 O O . PHE A 1 97 ? -6.423 1.766 6.440 1.00 96.56 97 PHE A O 1
ATOM 741 N N . LYS A 1 98 ? -8.129 0.357 6.016 1.00 95.50 98 LYS A N 1
ATOM 742 C CA . LYS A 1 98 ? -7.622 -0.734 6.891 1.00 95.50 98 LYS A CA 1
ATOM 743 C C . LYS A 1 98 ? -6.254 -1.193 6.374 1.00 95.50 98 LYS A C 1
ATOM 745 O O . LYS A 1 98 ? -5.289 -1.231 7.127 1.00 95.50 98 LYS A O 1
ATOM 750 N N . ARG A 1 99 ? -6.135 -1.441 5.067 1.00 95.44 99 ARG A N 1
ATOM 751 C CA . ARG A 1 99 ? -4.885 -1.898 4.443 1.00 95.44 99 ARG A CA 1
ATOM 752 C C . ARG A 1 99 ? -3.802 -0.822 4.408 1.00 95.44 99 ARG A C 1
ATOM 754 O O . ARG A 1 99 ? -2.648 -1.147 4.654 1.00 95.44 99 ARG A O 1
ATOM 761 N N . PHE A 1 100 ? -4.146 0.450 4.212 1.00 97.19 100 PHE A N 1
ATOM 762 C CA . PHE A 1 100 ? -3.170 1.537 4.355 1.00 97.19 100 PHE A CA 1
ATOM 763 C C . PHE A 1 100 ? -2.615 1.668 5.779 1.00 97.19 100 PHE A C 1
ATOM 765 O O . PHE A 1 100 ? -1.414 1.898 5.940 1.00 97.19 100 PHE A O 1
ATOM 772 N N . LYS A 1 101 ? -3.452 1.485 6.811 1.00 95.94 101 LYS A N 1
ATOM 773 C CA . LYS A 1 101 ? -2.978 1.411 8.204 1.00 95.94 101 LYS A CA 1
ATOM 774 C C . LYS A 1 101 ? -2.009 0.252 8.384 1.00 95.94 101 LYS A C 1
ATOM 776 O O . LYS A 1 101 ? -0.950 0.452 8.967 1.00 95.94 101 LYS A O 1
ATOM 781 N N . ASN A 1 102 ? -2.322 -0.914 7.818 1.00 93.94 102 ASN A N 1
ATOM 782 C CA . ASN A 1 102 ? -1.419 -2.062 7.856 1.00 93.94 102 ASN A CA 1
ATOM 783 C C . ASN A 1 102 ? -0.099 -1.738 7.147 1.00 93.94 102 ASN A C 1
ATOM 785 O O . ASN A 1 102 ? 0.950 -1.877 7.759 1.00 93.94 102 ASN A O 1
ATOM 789 N N . TRP A 1 103 ? -0.116 -1.212 5.918 1.00 95.06 103 TRP A N 1
ATOM 790 C CA . TRP A 1 103 ? 1.105 -0.796 5.209 1.00 95.06 103 TRP A CA 1
ATOM 791 C C . TRP A 1 103 ? 1.984 0.123 6.067 1.00 95.06 103 TRP A C 1
ATOM 793 O O . TRP A 1 103 ? 3.186 -0.113 6.186 1.00 95.06 103 TRP A O 1
ATOM 803 N N . LYS A 1 104 ? 1.377 1.108 6.743 1.00 95.00 104 LYS A N 1
ATOM 804 C CA . LYS A 1 104 ? 2.091 2.013 7.652 1.00 95.00 104 LYS A CA 1
ATOM 805 C C . LYS A 1 104 ? 2.623 1.299 8.897 1.00 95.00 104 LYS A C 1
ATOM 807 O O . LYS A 1 104 ? 3.744 1.568 9.315 1.00 95.00 104 LYS A O 1
ATOM 812 N N . ALA A 1 105 ? 1.854 0.375 9.472 1.00 93.94 105 ALA A N 1
ATOM 813 C CA . ALA A 1 105 ? 2.274 -0.441 10.612 1.00 93.94 105 ALA A CA 1
ATOM 814 C C . ALA A 1 105 ? 3.464 -1.356 10.270 1.00 93.94 105 ALA A C 1
ATOM 816 O O . ALA A 1 105 ? 4.318 -1.587 11.121 1.00 93.94 105 ALA A O 1
ATOM 817 N N . TYR A 1 106 ? 3.575 -1.799 9.013 1.00 92.25 106 TYR A N 1
ATOM 818 C CA . TYR A 1 106 ? 4.753 -2.495 8.475 1.00 92.25 106 TYR A CA 1
ATOM 819 C C . TYR A 1 106 ? 5.911 -1.551 8.098 1.00 92.25 106 TYR A C 1
ATOM 821 O O . TYR A 1 106 ? 6.915 -2.001 7.547 1.00 92.25 106 TYR A O 1
ATOM 829 N N . GLY A 1 107 ? 5.794 -0.252 8.384 1.00 93.69 107 GLY A N 1
ATOM 830 C CA . GLY A 1 107 ? 6.844 0.739 8.149 1.00 93.69 107 GLY A CA 1
ATOM 831 C C . GLY A 1 107 ? 7.000 1.169 6.692 1.00 93.69 107 GLY A C 1
ATOM 832 O O . GLY A 1 107 ? 8.040 1.719 6.343 1.00 93.69 107 GLY A O 1
ATOM 833 N N . LEU A 1 108 ? 6.005 0.924 5.835 1.00 95.19 108 LEU A N 1
ATOM 834 C CA . LEU A 1 108 ? 6.075 1.315 4.429 1.00 95.19 108 LEU A CA 1
ATOM 835 C C . LEU A 1 108 ? 5.770 2.803 4.273 1.00 95.19 108 LEU A C 1
ATOM 837 O O . LEU A 1 108 ? 4.667 3.253 4.572 1.00 95.19 108 LEU A O 1
ATOM 841 N N . SER A 1 109 ? 6.728 3.567 3.759 1.00 97.25 109 SER A N 1
ATOM 842 C CA . SER A 1 109 ? 6.481 4.923 3.277 1.00 97.25 109 SER A CA 1
ATOM 843 C C . SER A 1 109 ? 5.789 4.894 1.905 1.00 97.25 109 SER A C 1
ATOM 845 O O . SER A 1 109 ? 5.809 3.867 1.219 1.00 97.25 109 SER A O 1
ATOM 847 N N . PRO A 1 110 ? 5.211 6.013 1.430 1.00 97.75 110 PRO A N 1
ATOM 848 C CA . PRO A 1 110 ? 4.679 6.079 0.071 1.00 97.75 110 PRO A CA 1
ATOM 849 C C . PRO A 1 110 ? 5.714 5.709 -1.003 1.00 97.75 110 PRO A C 1
ATOM 851 O O . PRO A 1 110 ? 5.364 5.044 -1.973 1.00 97.75 110 PRO A O 1
ATOM 854 N N . GLY A 1 111 ? 6.989 6.066 -0.808 1.00 97.56 111 GLY A N 1
ATOM 855 C CA . GLY A 1 111 ? 8.065 5.670 -1.723 1.00 97.56 111 GLY A CA 1
ATOM 856 C C . GLY A 1 111 ? 8.326 4.160 -1.723 1.00 97.56 111 GLY A C 1
ATOM 857 O O . GLY A 1 111 ? 8.555 3.572 -2.775 1.00 97.56 111 GLY A O 1
ATOM 858 N N . ASP A 1 112 ? 8.216 3.495 -0.571 1.00 97.19 112 ASP A N 1
ATOM 859 C CA . ASP A 1 112 ? 8.349 2.033 -0.510 1.00 97.19 112 ASP A CA 1
ATOM 860 C C . ASP A 1 112 ? 7.206 1.340 -1.255 1.00 97.19 112 ASP A C 1
ATOM 862 O O . ASP A 1 112 ? 7.414 0.325 -1.920 1.00 97.19 112 ASP A O 1
ATOM 866 N N . VAL A 1 113 ? 5.995 1.898 -1.172 1.00 96.81 113 VAL A N 1
ATOM 867 C CA . VAL A 1 113 ? 4.825 1.409 -1.911 1.00 96.81 113 VAL A CA 1
ATOM 868 C C . VAL A 1 113 ? 5.051 1.536 -3.419 1.00 96.81 113 VAL A C 1
ATOM 870 O O . VAL A 1 113 ? 4.812 0.561 -4.131 1.00 96.81 113 VAL A O 1
ATOM 873 N N . SER A 1 114 ? 5.540 2.680 -3.915 1.00 97.69 114 SER A N 1
ATOM 874 C CA . SER A 1 114 ? 5.803 2.848 -5.353 1.00 97.69 114 SER A CA 1
ATOM 875 C C . SER A 1 114 ? 6.859 1.864 -5.851 1.00 97.69 114 SER A C 1
ATOM 877 O O . SER A 1 114 ? 6.609 1.151 -6.818 1.00 97.69 114 SER A O 1
ATOM 879 N N . ILE A 1 115 ? 7.980 1.731 -5.134 1.00 97.31 115 ILE A N 1
ATOM 880 C CA . ILE A 1 115 ? 9.060 0.793 -5.479 1.00 97.31 115 ILE A CA 1
ATOM 881 C C . ILE A 1 115 ? 8.545 -0.651 -5.511 1.00 97.31 115 ILE A C 1
ATOM 883 O O . ILE A 1 115 ? 8.878 -1.416 -6.413 1.00 97.31 115 ILE A O 1
ATOM 887 N N . ARG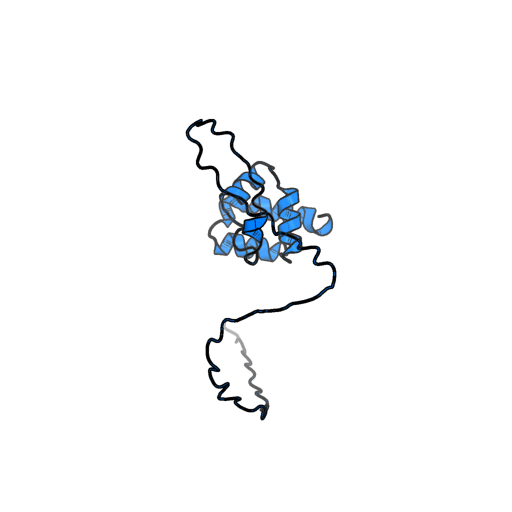 A 1 116 ? 7.714 -1.052 -4.541 1.00 95.38 116 ARG A N 1
ATOM 888 C CA . ARG A 1 116 ? 7.141 -2.408 -4.505 1.00 95.38 116 ARG A CA 1
ATOM 889 C C . ARG A 1 116 ? 6.182 -2.665 -5.662 1.00 95.38 116 ARG A C 1
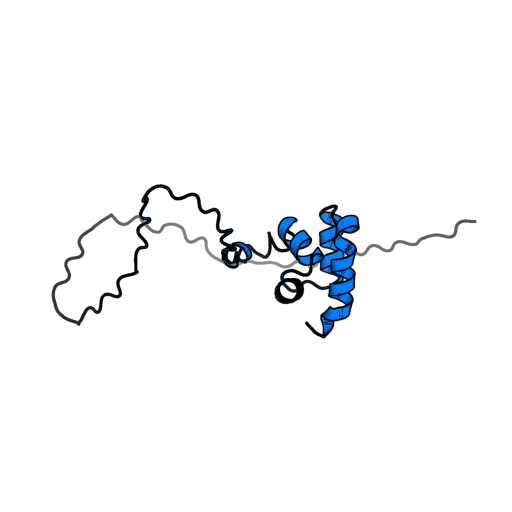ATOM 891 O O . ARG A 1 116 ? 6.211 -3.758 -6.221 1.00 95.38 116 ARG A O 1
ATOM 898 N N . LEU A 1 117 ? 5.359 -1.685 -6.033 1.00 96.56 117 LEU A N 1
ATOM 899 C CA . LEU A 1 117 ? 4.467 -1.797 -7.188 1.00 96.56 117 LEU A CA 1
ATOM 900 C C . LEU A 1 117 ? 5.254 -1.887 -8.501 1.00 96.56 117 LEU A C 1
ATOM 902 O O . LEU A 1 117 ? 4.932 -2.728 -9.336 1.00 96.56 117 LEU A O 1
ATOM 906 N N . GLU A 1 118 ? 6.300 -1.079 -8.669 1.00 97.12 118 GLU A N 1
ATOM 907 C CA . GLU A 1 118 ? 7.184 -1.123 -9.841 1.00 97.12 118 GLU A CA 1
ATOM 908 C C . GLU A 1 118 ? 7.913 -2.466 -9.950 1.00 97.12 118 GLU A C 1
ATOM 910 O O . GLU A 1 118 ? 7.826 -3.129 -10.982 1.00 97.12 118 GLU A O 1
ATOM 915 N N . ASN A 1 119 ? 8.549 -2.923 -8.868 1.00 95.62 119 ASN A N 1
ATOM 916 C CA . ASN A 1 119 ? 9.267 -4.202 -8.839 1.00 95.62 119 ASN A CA 1
ATOM 917 C C . ASN A 1 119 ? 8.351 -5.404 -9.113 1.00 95.62 119 ASN A C 1
ATOM 919 O O . ASN A 1 119 ? 8.806 -6.420 -9.633 1.00 95.62 119 ASN A O 1
ATOM 923 N N . ALA A 1 120 ? 7.066 -5.298 -8.766 1.00 94.12 120 ALA A N 1
ATOM 924 C CA . ALA A 1 120 ? 6.068 -6.325 -9.041 1.00 94.12 120 ALA A CA 1
ATOM 925 C C . ALA A 1 120 ? 5.440 -6.221 -10.445 1.00 94.12 120 ALA A C 1
ATOM 927 O O . ALA A 1 120 ? 4.574 -7.033 -10.767 1.00 94.12 120 ALA A O 1
ATOM 928 N N . GLY A 1 121 ? 5.815 -5.229 -11.265 1.00 96.62 121 GLY A N 1
ATOM 929 C CA . GLY A 1 121 ? 5.190 -4.974 -12.569 1.00 96.62 121 GLY A CA 1
ATOM 930 C C . GLY A 1 121 ? 3.726 -4.528 -12.468 1.00 96.62 121 GLY A C 1
ATOM 931 O O . GLY A 1 121 ? 2.944 -4.752 -13.382 1.00 96.62 121 GLY A O 1
ATOM 932 N N . LYS A 1 122 ? 3.344 -3.935 -11.333 1.00 96.69 122 LYS A N 1
ATOM 933 C CA . LYS A 1 122 ? 1.969 -3.580 -10.943 1.00 96.69 122 LYS A CA 1
ATOM 934 C C . LYS A 1 122 ? 1.724 -2.066 -10.919 1.00 96.69 122 LYS A C 1
ATOM 936 O O . LYS A 1 122 ? 0.659 -1.619 -10.502 1.00 96.69 122 LYS A O 1
ATOM 941 N N . TRP A 1 123 ? 2.705 -1.259 -11.319 1.00 96.94 123 TRP A N 1
ATOM 942 C CA . TRP A 1 123 ? 2.614 0.200 -11.242 1.00 96.94 123 TRP A CA 1
ATOM 943 C C . TRP A 1 123 ? 1.428 0.766 -12.029 1.00 96.94 123 TRP A C 1
ATOM 945 O O . TRP A 1 123 ? 0.629 1.514 -11.468 1.00 96.94 123 TRP A O 1
ATOM 955 N N . ASP A 1 124 ? 1.281 0.393 -13.300 1.00 98.00 124 ASP A N 1
ATOM 956 C CA . ASP A 1 124 ? 0.272 1.003 -14.171 1.00 98.00 124 ASP A CA 1
ATOM 957 C C . ASP A 1 124 ? -1.161 0.748 -13.695 1.00 98.00 124 ASP A C 1
ATOM 959 O O . ASP A 1 124 ? -1.984 1.665 -13.740 1.00 98.00 124 ASP A O 1
ATOM 963 N N . ASP A 1 125 ? -1.417 -0.444 -13.153 1.00 97.62 125 ASP A N 1
ATOM 964 C CA . ASP A 1 125 ? -2.731 -0.862 -12.661 1.00 97.62 125 ASP A CA 1
ATOM 965 C C . ASP A 1 125 ? -3.091 -0.244 -11.299 1.00 97.62 125 ASP A C 1
ATOM 967 O O . ASP A 1 125 ? -4.265 -0.015 -11.012 1.00 97.62 125 ASP A O 1
ATOM 971 N N . TYR A 1 126 ? -2.096 0.021 -10.439 1.00 97.94 126 TYR A N 1
ATOM 972 C CA . TYR A 1 126 ? -2.330 0.334 -9.020 1.00 97.94 126 TYR A CA 1
ATOM 973 C C . TYR A 1 126 ? -1.683 1.638 -8.524 1.00 97.94 126 TYR A C 1
ATOM 975 O O . TYR A 1 126 ? -1.730 1.926 -7.324 1.00 97.94 126 TYR A O 1
ATOM 983 N N . LYS A 1 127 ? -1.116 2.479 -9.401 1.00 97.69 127 LYS A N 1
ATOM 984 C CA . LYS A 1 127 ? -0.527 3.785 -9.023 1.00 97.69 127 LYS A CA 1
ATOM 985 C C . LYS A 1 127 ? -1.496 4.720 -8.292 1.00 97.69 127 LYS A C 1
ATOM 987 O O . LYS A 1 127 ? -1.069 5.554 -7.498 1.00 97.69 127 LYS A O 1
ATOM 992 N N . GLU A 1 128 ? -2.804 4.581 -8.504 1.00 98.19 128 GLU A N 1
ATOM 993 C CA . GLU A 1 128 ? -3.813 5.356 -7.769 1.00 98.19 128 GLU A CA 1
ATOM 994 C C . GLU A 1 128 ? -3.821 5.041 -6.269 1.00 98.19 128 GLU A C 1
ATOM 996 O O . GLU A 1 128 ? -4.006 5.948 -5.450 1.00 98.19 128 GLU A O 1
ATOM 1001 N N . LEU A 1 129 ? -3.538 3.790 -5.885 1.00 97.88 129 LEU A N 1
ATOM 1002 C CA . LEU A 1 129 ? -3.369 3.422 -4.479 1.00 97.88 129 LEU A CA 1
ATOM 1003 C C . LEU A 1 129 ? -2.163 4.133 -3.874 1.00 97.88 129 LEU A C 1
ATOM 1005 O O . LEU A 1 129 ? -2.257 4.608 -2.745 1.00 97.88 129 LEU A O 1
ATOM 1009 N N . TYR A 1 130 ? -1.067 4.274 -4.628 1.00 97.75 130 TYR A N 1
ATOM 1010 C CA . TYR A 1 130 ? 0.090 5.067 -4.211 1.00 97.75 130 TYR A CA 1
ATOM 1011 C C . TYR A 1 130 ? -0.290 6.537 -3.985 1.00 97.75 130 TYR A C 1
ATOM 1013 O O . TYR A 1 130 ? -0.039 7.062 -2.901 1.00 97.75 130 TYR A O 1
ATOM 1021 N N . PHE A 1 131 ? -0.939 7.195 -4.950 1.00 98.25 131 PHE A N 1
ATOM 1022 C CA . PHE A 1 131 ? -1.311 8.610 -4.811 1.00 98.25 131 PHE A CA 1
ATOM 1023 C C . PHE A 1 131 ? -2.269 8.839 -3.641 1.00 98.25 131 PHE A C 1
ATOM 1025 O O . PHE A 1 131 ? -2.129 9.803 -2.885 1.00 98.25 131 PHE A O 1
ATOM 1032 N N . THR A 1 132 ? -3.223 7.929 -3.459 1.00 98.19 132 THR A N 1
ATOM 1033 C CA . THR A 1 132 ? -4.171 7.983 -2.345 1.00 98.19 132 THR A CA 1
ATOM 1034 C C . THR A 1 132 ? -3.449 7.775 -1.019 1.00 98.19 132 THR A C 1
ATOM 1036 O O . THR A 1 132 ? -3.640 8.552 -0.084 1.00 98.19 132 THR A O 1
ATOM 1039 N N . TYR A 1 133 ? -2.566 6.781 -0.942 1.00 98.19 133 TYR A N 1
ATOM 1040 C CA . TYR A 1 133 ? -1.770 6.533 0.250 1.00 98.19 133 TYR A CA 1
ATOM 1041 C C . TYR A 1 133 ? -0.892 7.733 0.596 1.00 98.19 133 TYR A C 1
ATOM 1043 O O . TYR A 1 133 ? -0.927 8.198 1.728 1.00 98.19 133 TYR A O 1
ATOM 1051 N N . GLN A 1 134 ? -0.186 8.303 -0.383 1.00 98.06 134 GLN A N 1
ATOM 1052 C CA . GLN A 1 134 ? 0.637 9.500 -0.219 1.00 98.06 134 GLN A CA 1
ATOM 1053 C C . GLN A 1 134 ? -0.180 10.681 0.318 1.00 98.06 134 GLN A C 1
ATOM 1055 O O . GLN A 1 134 ? 0.250 11.346 1.260 1.00 98.06 134 GLN A O 1
ATOM 1060 N N . LYS A 1 135 ? -1.369 10.920 -0.247 1.00 98.25 135 LYS A N 1
ATOM 1061 C CA . LYS A 1 135 ? -2.270 12.003 0.170 1.00 98.25 135 LYS A CA 1
ATOM 1062 C C . LYS A 1 135 ? -2.680 11.885 1.638 1.00 98.25 135 LYS A C 1
ATOM 1064 O O . LYS A 1 135 ? -2.756 12.899 2.326 1.00 98.25 135 LYS A O 1
ATOM 1069 N N . TYR A 1 136 ? -2.957 10.671 2.106 1.00 97.69 136 TYR A N 1
ATOM 1070 C CA . TYR A 1 136 ? -3.477 10.424 3.452 1.00 97.69 136 TYR A CA 1
ATOM 1071 C C . TYR A 1 136 ? -2.423 9.914 4.447 1.00 97.69 136 TYR A C 1
ATOM 1073 O O . TYR A 1 136 ? -2.742 9.710 5.616 1.00 97.69 136 TYR A O 1
ATOM 1081 N N . TYR A 1 137 ? -1.164 9.750 4.038 1.00 97.00 137 TYR A N 1
ATOM 1082 C CA . TYR A 1 137 ? -0.111 9.109 4.833 1.00 97.00 137 TYR A CA 1
ATOM 1083 C C . TYR A 1 137 ? 0.101 9.740 6.218 1.00 97.00 137 TYR A C 1
ATOM 1085 O O . TYR A 1 137 ? 0.344 9.038 7.201 1.00 97.00 137 TYR A O 1
ATOM 1093 N N . SER A 1 138 ? -0.007 11.066 6.319 1.00 96.19 138 SER A N 1
ATOM 1094 C CA . SER A 1 138 ? 0.125 11.796 7.587 1.00 96.19 138 SER A CA 1
ATOM 1095 C C . SER A 1 138 ? -1.091 11.652 8.507 1.00 96.19 138 SER A C 1
ATOM 1097 O O . SER A 1 138 ? -0.967 11.877 9.707 1.00 96.19 138 SER A O 1
ATOM 1099 N N . THR A 1 139 ? -2.248 11.283 7.957 1.00 95.06 139 THR A N 1
ATOM 1100 C CA . THR A 1 139 ? -3.539 11.223 8.666 1.00 95.06 139 THR A CA 1
ATOM 1101 C C . THR A 1 139 ? -3.985 9.808 9.034 1.00 95.06 139 THR A C 1
ATOM 1103 O O . THR A 1 139 ? -4.852 9.652 9.890 1.00 95.06 139 THR A O 1
ATOM 1106 N N . ILE A 1 140 ? -3.423 8.797 8.368 1.00 91.38 140 ILE A N 1
ATOM 1107 C CA . ILE A 1 140 ? -3.667 7.366 8.609 1.00 91.38 140 ILE A CA 1
ATOM 1108 C C . ILE A 1 140 ? -2.776 6.878 9.744 1.00 91.38 140 ILE A C 1
ATOM 1110 O O . ILE A 1 140 ? -3.264 6.074 10.565 1.00 91.38 140 ILE A O 1
#

Secondary structure (DSSP, 8-state):
---------------------------------------S-S---------------------------TTSGGGTTTTTTT-HHHHHHHHTTTTHHHHHHHHHHTT--HHHHHHHHHHTT-HHHHHHHHHHHHHHTTT-

Sequence (140 aa):
MCMSFALLVAAATILLTTNHATGVSALESTNLARSLQVNEHVGNETRSLRIHELENEDENDEEEENEGDGEEEERAGGANLFAESKLKQMMSGVKLFKRFKNWKAYGLSPGDVSIRLENAGKWDDYKELYFTYQKYYSTI

pLDDT: mean 71.27, std 22.73, range [39.38, 98.25]

Radius of gyration: 28.55 Å; chains: 1; bounding box: 65×64×73 Å

InterPro domains:
  IPR031825 RXLR phytopathogen effector protein [PF16810] (4-137)

Foldseek 3Di:
DDDDDDDDDDDDDDDDDDDDDDDDDDDDDDDDDDDPDDDDDDDPPPPDDDDDDPPPDDDDPPPPVPVVVVPVVCPPLNPCLVPVVVLVCLVVVHCVVVSLVVCVVSVHDLVNVCVVCVVVVNCVVRVVSSVVSNVCVVPD

Organism: Phytophthora sojae (strain P6497) (NCBI:txid1094619)